Protein AF-X2A9C7-F1 (afdb_monomer_lite)

InterPro domains:
  IPR000276 G protein-coupled receptor, rhodopsin-like [PF00001] (66-166)
  IPR000276 G protein-coupled receptor, rhodopsin-like [PS00237] (134-150)
  IPR017452 GPCR, rhodopsin-like, 7TM [PS50262] (66-167)
  IPR052954 GPCR_Ligand_Interaction [PTHR46641] (5-165)

Structure (mmCIF, N/CA/C/O backbone):
data_AF-X2A9C7-F1
#
_entry.id   AF-X2A9C7-F1
#
loop_
_atom_site.group_PDB
_atom_site.id
_atom_site.type_symbol
_atom_site.label_atom_id
_atom_site.label_alt_id
_atom_site.label_comp_id
_atom_site.label_asym_id
_atom_site.label_entity_id
_atom_site.label_seq_id
_atom_site.pdbx_PDB_ins_code
_atom_site.Cartn_x
_atom_site.Cartn_y
_atom_site.Cartn_z
_atom_site.occupancy
_atom_site.B_iso_or_equiv
_atom_site.auth_seq_id
_atom_site.auth_comp_id
_atom_site.auth_asym_id
_atom_site.auth_atom_id
_atom_site.pdbx_PDB_model_num
ATOM 1 N N . MET A 1 1 ? 70.728 -40.681 -16.220 1.00 56.62 1 MET A N 1
ATOM 2 C CA . MET A 1 1 ? 69.732 -39.582 -16.193 1.00 56.62 1 MET A CA 1
ATOM 3 C C . MET A 1 1 ? 68.371 -40.038 -16.720 1.00 56.62 1 MET A C 1
ATOM 5 O O . MET A 1 1 ? 67.387 -39.358 -16.477 1.00 56.62 1 MET A O 1
ATOM 9 N N . ASP A 1 2 ? 68.288 -41.218 -17.339 1.00 64.38 2 ASP A N 1
ATOM 10 C CA . ASP A 1 2 ? 67.117 -41.668 -18.109 1.00 64.38 2 ASP A CA 1
ATOM 11 C C . ASP A 1 2 ? 65.959 -42.181 -17.243 1.00 64.38 2 ASP A C 1
ATOM 13 O O . ASP A 1 2 ? 64.795 -41.981 -17.574 1.00 64.38 2 ASP A O 1
ATOM 17 N N . ASN A 1 3 ? 66.266 -42.744 -16.070 1.00 61.19 3 ASN A N 1
ATOM 18 C CA . ASN A 1 3 ? 65.248 -43.260 -15.148 1.00 61.19 3 ASN A CA 1
ATOM 19 C C . ASN A 1 3 ? 64.380 -42.145 -14.530 1.00 61.19 3 ASN A C 1
ATOM 21 O O . ASN A 1 3 ? 63.206 -42.355 -14.240 1.00 61.19 3 ASN A O 1
ATOM 25 N N . PHE A 1 4 ? 64.940 -40.942 -14.354 1.00 64.56 4 PHE A N 1
ATOM 26 C CA . PHE A 1 4 ? 64.210 -39.795 -13.805 1.00 64.56 4 PHE A CA 1
ATOM 27 C C . PHE A 1 4 ? 63.269 -39.179 -14.849 1.00 64.56 4 PHE A C 1
ATOM 29 O O . PHE A 1 4 ? 62.117 -38.874 -14.549 1.00 64.56 4 PHE A O 1
ATOM 36 N N . THR A 1 5 ? 63.721 -39.074 -16.101 1.00 71.44 5 THR A N 1
ATOM 37 C CA . THR A 1 5 ? 62.901 -38.596 -17.224 1.00 71.44 5 THR A CA 1
ATOM 38 C C . THR A 1 5 ? 61.741 -39.548 -17.515 1.00 71.44 5 THR A C 1
ATOM 40 O O . THR A 1 5 ? 60.620 -39.103 -17.757 1.00 71.44 5 THR A O 1
ATOM 43 N N . GLN A 1 6 ? 61.975 -40.860 -17.412 1.00 75.31 6 GLN A N 1
ATOM 44 C CA . GLN A 1 6 ? 60.933 -41.870 -17.604 1.00 75.31 6 GLN A CA 1
ATOM 45 C C . GLN A 1 6 ? 59.886 -41.836 -16.480 1.00 75.31 6 GLN A C 1
ATOM 47 O O . GLN A 1 6 ? 58.687 -41.909 -16.752 1.00 75.31 6 GLN A O 1
ATOM 52 N N . MET A 1 7 ? 60.318 -41.613 -15.235 1.00 69.00 7 MET A N 1
ATOM 53 C CA . MET A 1 7 ? 59.420 -41.421 -14.094 1.00 69.00 7 MET A CA 1
ATOM 54 C C . MET A 1 7 ? 58.566 -40.150 -14.232 1.00 69.00 7 MET A C 1
ATOM 56 O O . MET A 1 7 ? 57.362 -40.209 -13.999 1.00 69.00 7 MET A O 1
ATOM 60 N N . MET A 1 8 ? 59.142 -39.032 -14.688 1.00 69.44 8 MET A N 1
ATOM 61 C CA . MET A 1 8 ? 58.391 -37.795 -14.957 1.00 69.44 8 MET A CA 1
ATOM 62 C C . MET A 1 8 ? 57.379 -37.956 -16.102 1.00 69.44 8 MET A C 1
ATOM 64 O O . MET A 1 8 ? 56.286 -37.404 -16.010 1.00 69.44 8 MET A O 1
ATOM 68 N N . SER A 1 9 ? 57.694 -38.751 -17.134 1.00 69.06 9 SER A N 1
ATOM 69 C CA . SER A 1 9 ? 56.749 -39.050 -18.226 1.00 69.06 9 SER A CA 1
ATOM 70 C C . SER A 1 9 ? 55.580 -39.941 -17.788 1.00 69.06 9 SER A C 1
ATOM 72 O O . SER A 1 9 ? 54.453 -39.770 -18.244 1.00 69.06 9 SER A O 1
ATOM 74 N N . ASN A 1 10 ? 55.823 -40.868 -16.856 1.00 67.00 10 ASN A N 1
ATOM 75 C CA . ASN A 1 10 ? 54.762 -41.696 -16.289 1.00 67.00 10 ASN A CA 1
ATOM 76 C C . ASN A 1 10 ? 53.873 -40.876 -15.354 1.00 67.00 10 ASN A C 1
ATOM 78 O O . ASN A 1 10 ? 52.661 -41.062 -15.352 1.00 67.00 10 ASN A O 1
ATOM 82 N N . LEU A 1 11 ? 54.458 -39.941 -14.598 1.00 62.66 11 LEU A N 1
ATOM 83 C CA . LEU A 1 11 ? 53.691 -39.021 -13.766 1.00 62.66 11 LEU A CA 1
ATOM 84 C C . LEU A 1 11 ? 52.824 -38.092 -14.620 1.00 62.66 11 LEU A C 1
ATOM 86 O O . LEU A 1 11 ? 51.647 -37.971 -14.303 1.00 62.66 11 LEU A O 1
ATOM 90 N N . SER A 1 12 ? 53.336 -37.525 -15.724 1.00 64.69 12 SER A N 1
ATOM 91 C CA . SER A 1 12 ? 52.513 -36.702 -16.625 1.00 64.69 12 SER A CA 1
ATOM 92 C C . SER A 1 12 ? 51.329 -37.492 -17.189 1.00 64.69 12 SER A C 1
ATOM 94 O O . SER A 1 12 ? 50.198 -37.044 -17.035 1.00 64.69 12 SER A O 1
ATOM 96 N N . ASN A 1 13 ? 51.568 -38.715 -17.682 1.00 58.09 13 ASN A N 1
ATOM 97 C CA . ASN A 1 13 ? 50.520 -39.601 -18.210 1.00 58.09 13 ASN A CA 1
ATOM 98 C C . ASN A 1 13 ? 49.422 -39.929 -17.182 1.00 58.09 13 ASN A C 1
ATOM 100 O O . ASN A 1 13 ? 48.259 -40.053 -17.546 1.00 58.09 13 ASN A O 1
ATOM 104 N N . ILE A 1 14 ? 49.779 -40.071 -15.901 1.00 62.25 14 ILE A N 1
ATOM 105 C CA . ILE A 1 14 ? 48.810 -40.350 -14.830 1.00 62.25 14 ILE A CA 1
ATOM 106 C C . ILE A 1 14 ? 47.998 -39.090 -14.478 1.00 62.25 14 ILE A C 1
ATOM 108 O O . ILE A 1 14 ? 46.805 -39.193 -14.200 1.00 62.25 14 ILE A O 1
ATOM 112 N N . THR A 1 15 ? 48.601 -37.895 -14.518 1.00 59.69 15 THR A N 1
ATOM 113 C CA . THR A 1 15 ? 47.865 -36.620 -14.347 1.00 59.69 15 THR A CA 1
ATOM 114 C C . THR A 1 15 ? 46.882 -36.346 -15.488 1.00 59.69 15 THR A C 1
ATOM 116 O O . THR A 1 15 ? 45.810 -35.793 -15.245 1.00 59.69 15 THR A O 1
ATOM 119 N N . ASP A 1 16 ? 47.219 -36.746 -16.713 1.00 59.03 16 ASP A N 1
ATOM 120 C CA . ASP A 1 16 ? 46.352 -36.582 -17.887 1.00 59.03 16 ASP A CA 1
ATOM 121 C C . ASP A 1 16 ? 45.142 -37.546 -17.853 1.00 59.03 16 ASP A C 1
ATOM 123 O O . ASP A 1 16 ? 44.040 -37.192 -18.277 1.00 59.03 16 ASP A O 1
ATOM 127 N N . ASP A 1 17 ? 45.307 -38.731 -17.256 1.00 53.00 17 ASP A N 1
ATOM 128 C CA . ASP A 1 17 ? 44.228 -39.714 -17.057 1.00 53.00 17 ASP A CA 1
ATOM 129 C C . ASP A 1 17 ? 43.294 -39.321 -15.891 1.00 53.00 17 ASP A C 1
ATOM 131 O O . ASP A 1 17 ? 42.078 -39.484 -15.964 1.00 53.00 17 ASP A O 1
ATOM 135 N N . LEU A 1 18 ? 43.828 -38.689 -14.834 1.00 56.84 18 LE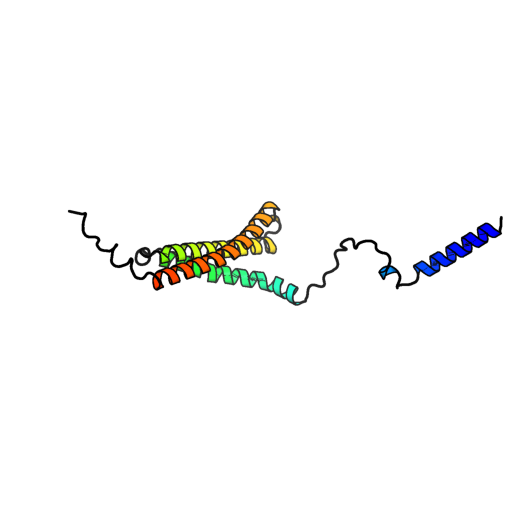U A N 1
ATOM 136 C CA . LEU A 1 18 ? 43.013 -38.172 -13.720 1.00 56.84 18 LEU A CA 1
ATOM 137 C C . LEU A 1 18 ? 42.258 -36.867 -14.038 1.00 56.84 18 LEU A C 1
ATOM 139 O O . LEU A 1 18 ? 41.367 -36.486 -13.280 1.00 56.84 18 LEU A O 1
ATOM 143 N N . THR A 1 19 ? 42.609 -36.165 -15.119 1.00 54.44 19 THR A N 1
ATOM 144 C CA . THR A 1 19 ? 41.950 -34.910 -15.539 1.00 54.44 19 THR A CA 1
ATOM 145 C C . THR A 1 19 ? 40.880 -35.112 -16.614 1.00 54.44 19 THR A C 1
ATOM 147 O O . THR A 1 19 ? 40.145 -34.173 -16.921 1.00 54.44 19 THR A O 1
ATOM 150 N N . THR A 1 20 ? 40.749 -36.325 -17.161 1.00 52.38 20 THR A N 1
ATOM 151 C CA . THR A 1 20 ? 39.797 -36.655 -18.236 1.00 52.38 20 THR A CA 1
ATOM 152 C C . THR A 1 20 ? 38.587 -37.481 -17.783 1.00 52.38 20 THR A C 1
ATOM 154 O O . THR A 1 20 ? 37.687 -37.718 -18.592 1.00 52.38 20 THR A O 1
ATOM 157 N N . ASP A 1 21 ? 38.490 -37.841 -16.497 1.00 44.88 21 ASP A N 1
ATOM 158 C CA . ASP A 1 21 ? 37.298 -38.479 -15.927 1.00 44.88 21 ASP A CA 1
ATOM 159 C C . ASP A 1 21 ? 36.251 -37.422 -15.491 1.00 44.88 21 ASP A C 1
ATOM 161 O O . ASP A 1 21 ? 36.479 -36.670 -14.536 1.00 44.88 21 ASP A O 1
ATOM 165 N N . PRO A 1 22 ? 35.069 -37.355 -16.138 1.00 50.31 22 PRO A N 1
ATOM 166 C CA . PRO A 1 22 ? 34.010 -36.394 -15.817 1.00 50.31 22 PRO A CA 1
ATOM 167 C C . PRO A 1 22 ? 33.351 -36.621 -14.443 1.00 50.31 22 PRO A C 1
ATOM 169 O O . PRO A 1 22 ? 32.413 -35.905 -14.088 1.00 50.31 22 PRO A O 1
ATOM 172 N N . THR A 1 23 ? 33.803 -37.605 -13.658 1.00 47.88 23 THR A N 1
ATOM 173 C CA . THR A 1 23 ? 33.294 -37.870 -12.305 1.00 47.88 23 THR A CA 1
ATOM 174 C C . THR A 1 23 ? 34.084 -37.176 -11.182 1.00 47.88 23 THR A C 1
ATOM 176 O O . THR A 1 23 ? 33.556 -37.044 -10.073 1.00 47.88 23 THR A O 1
ATOM 179 N N . LEU A 1 24 ? 35.290 -36.642 -11.442 1.00 46.69 24 LEU A N 1
ATOM 180 C CA . LEU A 1 24 ? 36.124 -35.985 -10.416 1.00 46.69 24 LEU A CA 1
ATOM 181 C C . LEU A 1 24 ? 35.813 -34.488 -10.188 1.00 46.69 24 LEU A C 1
ATOM 183 O O . LEU A 1 24 ? 36.343 -33.879 -9.258 1.00 46.69 24 LEU A O 1
ATOM 187 N N . ASP A 1 25 ? 34.893 -33.899 -10.954 1.00 43.03 25 ASP A N 1
ATOM 188 C CA . ASP A 1 25 ? 34.325 -32.572 -10.658 1.00 43.03 25 ASP A CA 1
ATOM 189 C C . ASP A 1 25 ? 33.289 -32.612 -9.515 1.00 43.03 25 ASP A C 1
ATOM 191 O O . ASP A 1 25 ? 32.813 -31.569 -9.059 1.00 43.03 25 ASP A O 1
ATOM 195 N N . LEU A 1 26 ? 32.941 -33.809 -9.016 1.00 49.31 26 LEU A N 1
ATOM 196 C CA . LEU A 1 26 ? 32.018 -33.978 -7.889 1.00 49.31 26 LEU A CA 1
ATOM 197 C C . LEU A 1 26 ? 32.727 -34.088 -6.524 1.00 49.31 26 LEU A C 1
ATOM 199 O O . LEU A 1 26 ? 32.075 -33.879 -5.502 1.00 49.31 26 LEU A O 1
ATOM 203 N N . PHE A 1 27 ? 34.030 -34.402 -6.466 1.00 46.50 27 PHE A N 1
ATOM 204 C CA . PHE A 1 27 ? 34.692 -34.742 -5.191 1.00 46.50 27 PHE A CA 1
ATOM 205 C C . PHE A 1 27 ? 35.863 -33.840 -4.767 1.00 46.50 27 PHE A C 1
ATOM 207 O O . PHE A 1 27 ? 36.283 -33.905 -3.612 1.00 46.50 27 PHE A O 1
ATOM 214 N N . THR A 1 28 ? 36.353 -32.924 -5.609 1.00 36.94 28 THR A N 1
ATOM 215 C CA . THR A 1 28 ? 37.332 -31.926 -5.140 1.00 36.94 28 THR A CA 1
ATOM 216 C C . THR A 1 28 ? 36.604 -30.722 -4.547 1.00 36.94 28 THR A C 1
ATOM 218 O O . THR A 1 28 ? 36.092 -29.852 -5.248 1.00 36.94 28 THR A O 1
ATOM 221 N N . THR A 1 29 ? 36.534 -30.693 -3.220 1.00 49.22 29 THR A N 1
ATOM 222 C CA . THR A 1 29 ? 35.920 -29.652 -2.394 1.00 49.22 29 THR A CA 1
ATOM 223 C C . THR A 1 29 ? 36.626 -28.298 -2.549 1.00 49.22 29 THR A C 1
ATOM 225 O O . THR A 1 29 ? 37.397 -27.880 -1.686 1.00 49.22 29 THR A O 1
ATOM 228 N N . VAL A 1 30 ? 36.341 -27.566 -3.623 1.00 44.88 30 VAL A N 1
ATOM 229 C CA . VAL A 1 30 ? 36.395 -26.101 -3.595 1.00 44.88 30 VAL A CA 1
ATOM 230 C C . VAL A 1 30 ? 34.982 -25.655 -3.256 1.00 44.88 30 VAL A C 1
ATOM 232 O O . VAL A 1 30 ? 34.050 -25.927 -4.010 1.00 44.88 30 VAL A O 1
ATOM 235 N N . ALA A 1 31 ? 34.815 -25.030 -2.085 1.00 45.59 31 ALA A N 1
ATOM 236 C CA . ALA A 1 31 ? 33.549 -24.447 -1.654 1.00 45.59 31 ALA A CA 1
ATOM 237 C C . ALA A 1 31 ? 32.883 -23.732 -2.842 1.00 45.59 31 ALA A C 1
ATOM 239 O O . ALA A 1 31 ? 33.573 -22.968 -3.528 1.00 45.59 31 ALA A O 1
ATOM 240 N N . PRO A 1 32 ? 31.591 -23.975 -3.128 1.00 43.53 32 PRO A N 1
ATOM 241 C CA . PRO A 1 32 ? 30.947 -23.336 -4.255 1.00 43.53 32 PRO A CA 1
ATOM 242 C C . PRO A 1 32 ? 31.001 -21.827 -4.026 1.00 43.53 32 PRO A C 1
ATOM 244 O O . PRO A 1 32 ? 30.283 -21.265 -3.201 1.00 43.53 32 PRO A O 1
ATOM 247 N N . THR A 1 33 ? 31.868 -21.157 -4.783 1.00 40.47 33 THR A N 1
ATOM 248 C CA . THR A 1 33 ? 31.657 -19.755 -5.117 1.00 40.47 33 THR A CA 1
ATOM 249 C C . THR A 1 33 ? 30.239 -19.669 -5.682 1.00 40.47 33 THR A C 1
ATOM 251 O O . THR A 1 33 ? 29.852 -20.556 -6.453 1.00 40.47 33 THR A O 1
ATOM 254 N N . PRO A 1 34 ? 29.419 -18.675 -5.297 1.00 43.28 34 PRO A N 1
ATOM 255 C CA . PRO A 1 34 ? 28.065 -18.560 -5.807 1.00 43.28 34 PRO A CA 1
ATOM 256 C C . PRO A 1 34 ? 28.161 -18.173 -7.283 1.00 43.28 34 PRO A C 1
ATOM 258 O O . PRO A 1 34 ? 28.087 -17.003 -7.658 1.00 43.28 34 PRO A O 1
ATOM 261 N N . LYS A 1 35 ? 28.357 -19.168 -8.153 1.00 44.50 35 LYS A N 1
ATOM 262 C CA . LYS A 1 35 ? 28.109 -19.036 -9.577 1.00 44.50 35 LYS A CA 1
ATOM 263 C C . LYS A 1 35 ? 26.633 -18.701 -9.657 1.00 44.50 35 LYS A C 1
ATOM 265 O O . LYS A 1 35 ? 25.796 -19.512 -9.268 1.00 44.50 35 LYS A O 1
ATOM 270 N N . ARG A 1 36 ? 26.341 -17.470 -10.084 1.00 52.31 36 ARG A N 1
ATOM 271 C CA . ARG A 1 36 ? 25.005 -16.965 -10.406 1.00 52.31 36 ARG A CA 1
ATOM 272 C C . ARG A 1 36 ? 24.417 -17.890 -11.468 1.00 52.31 36 ARG A C 1
ATOM 274 O O . ARG A 1 36 ? 24.518 -17.625 -12.663 1.00 52.31 36 ARG A O 1
ATOM 281 N N . GLY A 1 37 ? 23.890 -19.027 -11.025 1.00 42.25 37 GLY A N 1
ATOM 282 C CA . GLY A 1 37 ? 23.190 -19.965 -11.868 1.00 42.25 37 GLY A CA 1
ATOM 283 C C . GLY A 1 37 ? 22.088 -19.186 -12.558 1.00 42.25 37 GLY A C 1
ATOM 284 O O . GLY A 1 37 ? 21.438 -18.338 -11.939 1.00 42.25 37 GLY A O 1
ATOM 285 N N . LYS A 1 38 ? 21.880 -19.455 -13.846 1.00 54.25 38 LYS A N 1
ATOM 286 C CA . LYS A 1 38 ? 20.578 -19.204 -14.451 1.00 54.25 38 LYS A CA 1
ATOM 287 C C . LYS A 1 38 ? 19.588 -20.044 -13.653 1.00 54.25 38 LYS A C 1
ATOM 289 O O . LYS A 1 38 ? 19.358 -21.205 -13.968 1.00 54.25 38 LYS A O 1
ATOM 294 N N . PHE A 1 39 ? 19.069 -19.468 -12.576 1.00 57.47 39 PHE A N 1
ATOM 295 C CA . PHE A 1 39 ? 17.867 -19.942 -11.934 1.00 57.47 39 PHE A CA 1
ATOM 296 C C . PHE A 1 39 ? 16.823 -19.913 -13.046 1.00 57.47 39 PHE A C 1
ATOM 298 O O . PHE A 1 39 ? 16.455 -18.834 -13.520 1.00 57.47 39 PHE A O 1
ATOM 305 N N . ILE A 1 40 ? 16.472 -21.089 -13.573 1.00 60.31 40 ILE A N 1
ATOM 306 C CA . ILE A 1 40 ? 15.398 -21.223 -14.551 1.00 60.31 40 ILE A CA 1
ATOM 307 C C . ILE A 1 40 ? 14.147 -20.828 -13.781 1.00 60.31 40 ILE A C 1
ATOM 309 O O . ILE A 1 40 ? 13.561 -21.632 -13.061 1.00 60.31 40 ILE A O 1
ATOM 313 N N . MET A 1 41 ? 13.813 -19.542 -13.856 1.00 62.72 41 MET A N 1
ATOM 314 C CA . MET A 1 41 ? 12.595 -19.011 -13.281 1.00 62.72 41 MET A CA 1
ATOM 315 C C . MET A 1 41 ? 11.445 -19.839 -13.860 1.00 62.72 41 MET A C 1
ATOM 317 O O . MET A 1 41 ? 11.355 -19.950 -15.090 1.00 62.72 41 MET A O 1
ATOM 321 N N . PRO A 1 42 ? 10.592 -20.448 -13.021 1.00 76.31 42 PRO A N 1
ATOM 322 C CA . PRO A 1 42 ? 9.440 -21.177 -13.520 1.00 76.31 42 PRO A CA 1
ATOM 323 C C . PRO A 1 42 ? 8.612 -20.240 -14.405 1.00 76.31 42 PRO A C 1
ATOM 325 O O . PRO A 1 42 ? 8.557 -19.032 -14.169 1.00 76.31 42 PRO A O 1
ATOM 328 N N . ILE A 1 43 ? 7.972 -20.786 -15.441 1.00 70.94 43 ILE A N 1
ATOM 329 C CA . ILE A 1 43 ? 7.172 -20.024 -16.422 1.00 70.94 43 ILE A CA 1
ATOM 330 C C . ILE A 1 43 ? 6.156 -19.103 -15.710 1.00 70.94 43 ILE A C 1
ATOM 332 O O . ILE A 1 43 ? 5.895 -17.988 -16.161 1.00 70.94 43 ILE A O 1
ATOM 336 N N . THR A 1 44 ? 5.680 -19.520 -14.533 1.00 71.94 44 THR A N 1
ATOM 337 C CA . THR A 1 44 ? 4.816 -18.748 -13.630 1.00 71.94 44 THR A CA 1
ATOM 338 C C . THR A 1 44 ? 5.368 -17.368 -13.267 1.00 71.94 44 THR A C 1
ATOM 340 O O . THR A 1 44 ? 4.592 -16.422 -13.174 1.00 71.94 44 THR A O 1
ATOM 343 N N . PHE A 1 45 ? 6.684 -17.208 -13.114 1.00 77.12 45 PHE A N 1
ATOM 344 C CA . PHE A 1 45 ? 7.296 -15.935 -12.728 1.00 77.12 45 PHE A CA 1
ATOM 345 C C . PHE A 1 45 ? 7.263 -14.908 -13.865 1.00 77.12 45 PHE A C 1
ATOM 347 O O . PHE A 1 45 ? 7.030 -13.727 -13.625 1.00 77.12 45 PHE A O 1
ATOM 354 N N . ARG A 1 46 ? 7.440 -15.355 -15.117 1.00 71.56 46 ARG A N 1
ATOM 355 C CA . ARG A 1 46 ? 7.370 -14.464 -16.291 1.00 71.56 46 ARG A CA 1
ATOM 356 C C . ARG A 1 46 ? 5.948 -13.962 -16.515 1.00 71.56 46 ARG A C 1
ATOM 358 O O . ARG A 1 46 ? 5.747 -12.794 -16.808 1.00 71.56 46 ARG A O 1
ATOM 365 N N . VAL A 1 47 ? 4.970 -14.847 -16.333 1.00 75.38 47 VAL A N 1
ATOM 366 C CA . VAL A 1 47 ? 3.547 -14.498 -16.426 1.00 75.38 47 VAL A CA 1
ATOM 367 C C . VAL A 1 47 ? 3.146 -13.550 -15.293 1.00 75.38 47 VAL A C 1
ATOM 369 O O . VAL A 1 47 ? 2.426 -12.584 -15.527 1.00 75.38 47 VAL A O 1
ATOM 372 N N . ALA A 1 48 ? 3.642 -13.789 -14.076 1.00 77.75 48 ALA A N 1
ATOM 373 C CA . ALA A 1 48 ? 3.384 -12.910 -12.943 1.00 77.75 48 ALA A CA 1
ATOM 374 C C . ALA A 1 48 ? 3.930 -11.495 -13.178 1.00 77.75 48 ALA A C 1
ATOM 376 O O . ALA A 1 48 ? 3.214 -10.538 -12.907 1.00 77.75 48 ALA A O 1
ATOM 377 N N . ASP A 1 49 ? 5.144 -11.352 -13.716 1.00 80.12 49 ASP A N 1
ATOM 378 C CA . ASP A 1 49 ? 5.769 -10.042 -13.945 1.00 80.12 49 ASP A CA 1
ATOM 379 C C . ASP A 1 49 ? 5.013 -9.178 -14.970 1.00 80.12 49 ASP A C 1
ATOM 381 O O . ASP A 1 49 ? 4.925 -7.964 -14.805 1.00 80.12 49 ASP A O 1
ATOM 385 N N . GLU A 1 50 ? 4.409 -9.805 -15.981 1.00 80.56 50 GLU A N 1
ATOM 386 C CA . GLU A 1 50 ? 3.584 -9.122 -16.987 1.00 80.56 50 GLU A CA 1
ATOM 387 C C . GLU A 1 50 ? 2.205 -8.716 -16.441 1.00 80.56 50 GLU A C 1
ATOM 389 O O . GLU A 1 50 ? 1.689 -7.648 -16.760 1.00 80.56 50 GLU A O 1
ATOM 394 N N . ILE A 1 51 ? 1.593 -9.547 -15.588 1.00 85.62 51 ILE A N 1
ATOM 395 C CA . ILE A 1 51 ? 0.247 -9.299 -15.034 1.00 85.62 51 ILE A CA 1
ATOM 396 C C . ILE A 1 51 ? 0.288 -8.338 -13.834 1.00 85.62 51 ILE A C 1
ATOM 398 O O . ILE A 1 51 ? -0.666 -7.593 -13.587 1.00 85.62 51 ILE A O 1
ATOM 402 N N . TYR A 1 52 ? 1.388 -8.337 -13.083 1.00 86.56 52 TYR A N 1
ATOM 403 C CA . TYR A 1 52 ? 1.572 -7.544 -11.870 1.00 86.56 52 TYR A CA 1
ATOM 404 C C . TYR A 1 52 ? 1.245 -6.043 -12.009 1.00 86.56 52 TYR A C 1
ATOM 406 O O . TYR A 1 52 ? 0.512 -5.528 -11.151 1.00 86.56 52 TYR A O 1
ATOM 414 N N . PRO A 1 53 ? 1.721 -5.313 -13.043 1.00 85.62 53 PRO A N 1
ATOM 415 C CA . PRO A 1 53 ? 1.413 -3.893 -13.173 1.00 85.62 53 PRO A CA 1
ATOM 416 C C . PRO A 1 53 ? -0.090 -3.655 -13.336 1.00 85.62 53 PRO A C 1
ATOM 418 O O . PRO A 1 53 ? -0.649 -2.821 -12.625 1.00 85.62 53 PRO A O 1
ATOM 421 N N . TYR A 1 54 ? -0.772 -4.435 -14.181 1.00 89.69 54 TYR A N 1
ATOM 422 C CA . TYR A 1 54 ? -2.217 -4.308 -14.399 1.00 89.69 54 TYR A CA 1
ATOM 423 C C . TYR A 1 54 ? -3.012 -4.513 -13.107 1.00 89.69 54 TYR A C 1
ATOM 425 O O . TYR A 1 54 ? -3.857 -3.683 -12.767 1.00 89.69 54 TYR A O 1
ATOM 433 N N . SER A 1 55 ? -2.696 -5.566 -12.349 1.00 88.06 55 SER A N 1
ATOM 434 C CA . SER A 1 55 ? -3.322 -5.826 -11.047 1.00 88.06 55 SER A CA 1
ATOM 435 C C . SER A 1 55 ? -3.112 -4.668 -10.070 1.00 88.06 55 SER A C 1
ATOM 437 O O . SER A 1 55 ? -4.052 -4.260 -9.388 1.00 88.06 55 SER A O 1
ATOM 439 N N . THR A 1 56 ? -1.907 -4.092 -10.038 1.00 88.00 56 THR A N 1
ATOM 440 C CA . THR A 1 56 ? -1.585 -2.952 -9.166 1.00 88.00 56 THR A CA 1
ATOM 441 C C . THR A 1 56 ? -2.375 -1.699 -9.549 1.00 88.00 56 THR A C 1
ATOM 443 O O . THR A 1 56 ? -2.916 -1.035 -8.666 1.00 88.00 56 THR A O 1
ATOM 446 N N . TYR A 1 57 ? -2.513 -1.387 -10.842 1.00 89.38 57 TYR A N 1
ATOM 447 C CA . TYR A 1 57 ? -3.307 -0.237 -11.297 1.00 89.38 57 TYR A CA 1
ATOM 448 C C . TYR A 1 57 ? -4.796 -0.383 -10.963 1.00 89.38 57 TYR A C 1
ATOM 450 O O . TYR A 1 57 ? -5.421 0.574 -10.503 1.00 89.38 57 TYR A O 1
ATOM 458 N N . VAL A 1 58 ? -5.357 -1.583 -11.141 1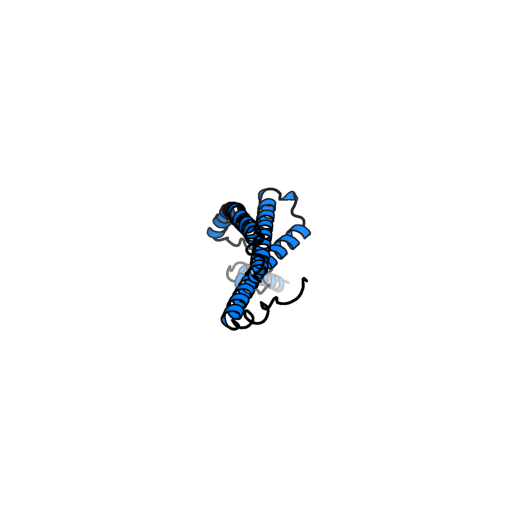.00 92.12 58 VAL A N 1
ATOM 459 C CA . VAL A 1 58 ? -6.757 -1.873 -10.791 1.00 92.12 58 VAL A CA 1
ATOM 460 C C . VAL A 1 58 ? -6.969 -1.758 -9.280 1.00 92.12 58 VAL A C 1
ATOM 462 O O . VAL A 1 58 ? -7.904 -1.085 -8.844 1.00 92.12 58 VAL A O 1
ATOM 465 N N . LEU A 1 59 ? -6.084 -2.352 -8.472 1.00 90.38 59 LEU A N 1
ATOM 466 C CA . LEU A 1 59 ? -6.142 -2.261 -7.010 1.00 90.38 59 LEU A CA 1
ATOM 467 C C . LEU A 1 59 ? -5.991 -0.823 -6.516 1.00 90.38 59 LEU A C 1
ATOM 469 O O . LEU A 1 59 ? -6.711 -0.414 -5.610 1.00 90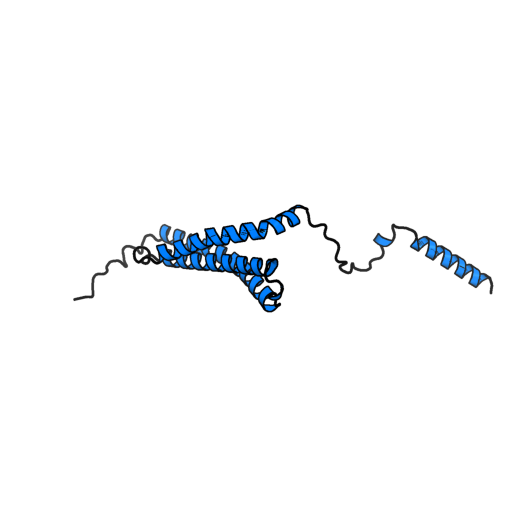.38 59 LEU A O 1
ATOM 473 N N . PHE A 1 60 ? -5.103 -0.038 -7.121 1.00 91.38 60 PHE A N 1
ATOM 474 C CA . PHE A 1 60 ? -4.944 1.368 -6.774 1.00 91.38 60 PHE A CA 1
ATOM 475 C C . PHE A 1 60 ? -6.200 2.180 -7.111 1.00 91.38 60 PHE A C 1
ATOM 477 O O . PHE A 1 60 ? -6.664 2.956 -6.279 1.00 91.38 60 PHE A O 1
ATOM 484 N N . GLY A 1 61 ? -6.796 1.965 -8.286 1.00 91.50 61 GLY A N 1
ATOM 485 C CA . GLY A 1 61 ? -8.033 2.636 -8.684 1.00 91.50 61 GLY A CA 1
ATOM 486 C C . GLY A 1 61 ? -9.206 2.276 -7.772 1.00 91.50 61 GLY A C 1
ATOM 487 O O . GLY A 1 61 ? -9.753 3.137 -7.087 1.00 91.50 61 GLY A O 1
ATOM 488 N N . PHE A 1 62 ? -9.582 0.998 -7.721 1.00 91.94 62 PHE A N 1
ATOM 489 C CA . PHE A 1 62 ? -10.749 0.557 -6.950 1.00 91.94 62 PHE A CA 1
ATOM 490 C C . PHE A 1 62 ? -10.514 0.608 -5.439 1.00 91.94 62 PHE A C 1
ATOM 492 O O . PHE A 1 62 ? -11.362 1.107 -4.699 1.00 91.94 62 PHE A O 1
ATOM 499 N N . GLY A 1 63 ? -9.363 0.125 -4.974 1.00 86.88 63 GLY A N 1
ATOM 500 C CA . GLY A 1 63 ? -9.002 0.128 -3.558 1.00 86.88 63 GLY A CA 1
ATOM 501 C C . GLY A 1 63 ? -8.716 1.532 -3.035 1.00 86.88 63 GLY A C 1
ATOM 502 O O . GLY A 1 63 ? -9.155 1.876 -1.941 1.00 86.88 63 GLY A O 1
ATOM 503 N N . GLY A 1 64 ? -8.056 2.385 -3.824 1.00 90.31 64 GLY A N 1
ATOM 504 C CA . GLY A 1 64 ? -7.827 3.784 -3.463 1.00 90.31 64 GLY A CA 1
ATOM 505 C C . GLY A 1 64 ? -9.139 4.552 -3.335 1.00 90.31 64 GLY A C 1
ATOM 506 O O . GLY A 1 64 ? -9.369 5.196 -2.311 1.00 90.31 64 GLY A O 1
ATOM 507 N N . LEU A 1 65 ? -10.043 4.415 -4.312 1.00 91.75 65 LEU A N 1
ATOM 508 C CA . LEU A 1 65 ? -11.386 4.992 -4.224 1.00 91.75 65 LEU A CA 1
ATOM 509 C C . LEU A 1 65 ? -12.140 4.456 -3.001 1.00 91.75 65 LEU A C 1
ATOM 511 O O . LEU A 1 65 ? -12.650 5.248 -2.215 1.00 91.75 65 LEU A O 1
ATOM 515 N N . GLY A 1 66 ? -12.161 3.139 -2.785 1.00 88.31 66 GLY A N 1
ATOM 516 C CA . GLY A 1 66 ? -12.832 2.526 -1.634 1.00 88.31 66 GLY A CA 1
ATOM 517 C C . GLY A 1 66 ? -12.324 3.043 -0.283 1.00 88.31 66 GLY A C 1
ATOM 518 O O . GLY A 1 66 ? -13.127 3.389 0.589 1.00 88.31 66 GLY A O 1
ATOM 519 N N . ASN A 1 67 ? -11.006 3.175 -0.123 1.00 89.75 67 ASN A N 1
ATOM 520 C CA . ASN A 1 67 ? -10.389 3.702 1.095 1.00 89.75 67 ASN A CA 1
ATOM 521 C C . ASN A 1 67 ? -10.685 5.195 1.302 1.00 89.75 67 ASN A C 1
ATOM 523 O O . ASN A 1 67 ? -11.038 5.609 2.408 1.00 89.75 67 ASN A O 1
ATOM 527 N N . VAL A 1 68 ? -10.640 6.005 0.239 1.00 89.38 68 VAL A N 1
ATOM 528 C CA . VAL A 1 68 ? -10.986 7.436 0.306 1.00 89.38 68 VAL A CA 1
ATOM 529 C C . VAL A 1 68 ? -12.466 7.633 0.634 1.00 89.38 68 VAL A C 1
ATOM 531 O O . VAL A 1 68 ? -12.800 8.428 1.515 1.00 89.38 68 VAL A O 1
ATOM 534 N N . LEU A 1 69 ? -13.366 6.885 -0.010 1.00 88.19 69 LEU A N 1
ATOM 535 C CA . LEU A 1 69 ? -14.797 6.922 0.301 1.00 88.19 69 LEU A CA 1
ATOM 536 C C . LEU A 1 69 ? -15.051 6.516 1.756 1.00 88.19 69 LEU A C 1
ATOM 538 O O . LEU A 1 69 ? -15.817 7.186 2.449 1.00 88.19 69 LEU A O 1
ATOM 542 N N . SER A 1 70 ? -14.371 5.474 2.241 1.00 87.88 70 SER A N 1
ATOM 543 C CA . SER A 1 70 ? -14.457 5.041 3.641 1.00 87.88 70 SER A CA 1
ATOM 544 C C . SER A 1 70 ? -14.034 6.160 4.589 1.00 87.88 70 SER A C 1
ATOM 546 O O . SER A 1 70 ? -14.762 6.475 5.532 1.00 87.88 70 SER A O 1
ATOM 548 N N . PHE A 1 71 ? -12.922 6.840 4.300 1.00 87.12 71 PHE A N 1
ATOM 549 C CA . PHE A 1 71 ? -12.474 7.990 5.080 1.00 87.12 71 PHE A CA 1
ATOM 550 C C . PHE A 1 71 ? -13.499 9.135 5.078 1.00 87.12 71 PHE A C 1
ATOM 552 O O . PHE A 1 71 ? -13.799 9.684 6.140 1.00 87.12 71 PHE A O 1
ATOM 559 N N . ILE A 1 72 ? -14.079 9.473 3.922 1.00 86.44 72 ILE A N 1
ATOM 560 C CA . ILE A 1 72 ? -15.090 10.537 3.793 1.00 86.44 72 ILE A CA 1
ATOM 561 C C . ILE A 1 72 ? -16.353 10.191 4.594 1.00 86.44 72 ILE A C 1
ATOM 563 O O . ILE A 1 72 ? -16.844 11.015 5.372 1.00 86.44 72 ILE A O 1
ATOM 567 N N . ILE A 1 73 ? -16.867 8.968 4.441 1.00 86.19 73 ILE A N 1
ATOM 568 C CA . ILE A 1 73 ? -18.084 8.500 5.119 1.00 86.19 73 ILE A CA 1
ATOM 569 C C . ILE A 1 73 ? -17.873 8.483 6.634 1.00 86.19 73 ILE A C 1
ATOM 571 O O . ILE A 1 73 ? -18.708 9.002 7.379 1.00 86.19 73 ILE A O 1
ATOM 575 N N . LEU A 1 74 ? -16.740 7.948 7.094 1.00 80.75 74 LEU A N 1
ATOM 576 C CA . LEU A 1 74 ? -16.404 7.883 8.515 1.00 80.75 74 LEU A CA 1
ATOM 577 C C . LEU A 1 74 ? -16.118 9.263 9.104 1.00 80.75 74 LEU A C 1
ATOM 579 O O . LEU A 1 74 ? -16.354 9.461 10.295 1.00 80.75 74 LEU A O 1
ATOM 583 N N . SER A 1 75 ? -15.629 10.215 8.306 1.00 77.81 75 SER A N 1
ATOM 584 C CA . SER A 1 75 ? -15.404 11.609 8.718 1.00 77.81 75 SER A CA 1
ATOM 585 C C . SER A 1 75 ? -16.699 12.409 8.861 1.00 77.81 75 SER A C 1
ATOM 587 O O . SER A 1 75 ? -16.712 13.452 9.519 1.00 77.81 75 SER A O 1
ATOM 589 N N . ARG A 1 76 ? -17.821 11.922 8.317 1.00 81.12 76 ARG A N 1
ATOM 590 C CA . ARG A 1 76 ? -19.123 12.566 8.497 1.00 81.12 76 ARG A CA 1
ATOM 591 C C . ARG A 1 76 ? -19.525 12.530 9.977 1.00 81.12 76 ARG A C 1
ATOM 593 O O . ARG A 1 76 ? -19.526 11.483 10.627 1.00 81.12 76 ARG A O 1
ATOM 600 N N . LYS A 1 77 ? -19.925 13.694 10.507 1.00 60.59 77 LYS A N 1
ATOM 601 C CA . LYS A 1 77 ? -20.185 13.960 11.940 1.00 60.59 77 LYS A CA 1
ATOM 602 C C . LYS A 1 77 ? -21.149 12.979 12.630 1.00 60.59 77 LYS A C 1
ATOM 604 O O . LYS A 1 77 ? -21.091 12.838 13.843 1.00 60.59 77 LYS A O 1
ATOM 609 N N . SER A 1 78 ? -21.975 12.262 11.867 1.00 61.16 78 SER A N 1
ATOM 610 C CA . SER A 1 78 ? -22.919 11.258 12.374 1.00 61.16 78 SER A CA 1
ATOM 611 C C . SER A 1 78 ? -22.277 9.951 12.865 1.00 61.16 78 SER A C 1
ATOM 613 O O . SER A 1 78 ? -22.900 9.265 13.665 1.00 61.16 78 SER A O 1
ATOM 615 N N . GLN A 1 79 ? -21.083 9.577 12.388 1.00 57.59 79 GLN A N 1
ATOM 616 C CA . GLN A 1 79 ? -20.391 8.330 12.775 1.00 57.59 79 GLN A CA 1
ATOM 617 C C . GLN A 1 79 ? -19.136 8.592 13.628 1.00 57.59 79 GLN A C 1
ATOM 619 O O . GLN A 1 79 ? -18.629 7.689 14.283 1.00 57.59 79 GLN A O 1
ATOM 624 N N . SER A 1 80 ? -18.674 9.847 13.681 1.00 58.06 80 SER A N 1
ATOM 625 C CA . SER A 1 80 ? -17.453 10.275 14.380 1.00 58.06 80 SER A CA 1
ATOM 626 C C . SER A 1 80 ? -17.486 10.171 15.908 1.00 58.06 80 SER A C 1
ATOM 628 O O . SER A 1 80 ? -16.461 10.408 16.544 1.00 58.06 80 SER A O 1
ATOM 630 N N . SER A 1 81 ? -18.648 9.927 16.515 1.00 58.62 81 SER A N 1
ATOM 631 C CA . SER A 1 81 ? -18.808 9.927 17.975 1.00 58.62 81 SER A CA 1
ATOM 632 C C . SER A 1 81 ? -18.487 8.582 18.627 1.00 58.62 81 SER A C 1
ATOM 634 O O . SER A 1 81 ? -18.486 8.500 19.851 1.00 58.62 81 SER A O 1
ATOM 636 N N . SER A 1 82 ? -18.240 7.531 17.837 1.00 67.19 82 SER A N 1
ATOM 637 C CA . SER A 1 82 ? -17.837 6.218 18.345 1.00 67.19 82 SER A CA 1
ATOM 638 C C . SER A 1 82 ? -16.327 6.023 18.210 1.00 67.19 82 SER A C 1
ATOM 640 O O . SER A 1 82 ? -15.757 6.366 17.170 1.00 67.19 82 SER A O 1
ATOM 642 N N . ASN A 1 83 ? -15.695 5.408 19.215 1.00 68.75 83 ASN A N 1
ATOM 643 C CA . ASN A 1 83 ? -14.275 5.031 19.190 1.00 68.75 83 ASN A CA 1
ATOM 644 C C . ASN A 1 83 ? -13.921 4.194 17.942 1.00 68.75 83 ASN A C 1
ATOM 646 O O . ASN A 1 83 ? -12.841 4.362 17.378 1.00 68.75 83 ASN A O 1
ATOM 650 N N . SER A 1 84 ? -14.876 3.417 17.420 1.00 72.94 84 SER A N 1
ATOM 651 C CA . SER A 1 84 ? -14.692 2.580 16.224 1.00 72.94 84 SER A CA 1
ATOM 652 C C . SER A 1 84 ? -14.417 3.373 14.962 1.00 72.94 84 SER A C 1
ATOM 654 O O . SER A 1 84 ? -13.693 2.928 14.076 1.00 72.94 84 SER A O 1
ATOM 656 N N . SER A 1 85 ? -14.973 4.579 14.869 1.00 77.75 85 SER A N 1
ATOM 657 C CA . SER A 1 85 ? -14.776 5.426 13.695 1.00 77.75 85 SER A CA 1
ATOM 658 C C . SER A 1 85 ? -13.332 5.912 13.563 1.00 77.75 85 SER A C 1
ATOM 660 O O . SER A 1 85 ? -12.867 6.115 12.445 1.00 77.75 85 SER A O 1
ATOM 662 N N . VAL A 1 86 ? -12.601 6.052 14.675 1.00 79.75 86 VAL A N 1
ATOM 663 C CA . VAL A 1 86 ? -11.198 6.491 14.678 1.00 79.75 86 VAL A CA 1
ATOM 664 C C . VAL A 1 86 ? -10.289 5.384 14.149 1.00 79.75 86 VAL A C 1
ATOM 666 O O . VAL A 1 86 ? -9.487 5.640 13.251 1.00 79.75 86 VAL A O 1
ATOM 669 N N . TYR A 1 87 ? -10.461 4.150 14.632 1.00 79.44 87 TYR A N 1
ATOM 670 C CA . TYR A 1 87 ? -9.692 2.997 14.152 1.00 79.44 87 TYR A CA 1
ATOM 671 C C . TYR A 1 87 ? -9.956 2.707 12.673 1.00 79.44 87 TYR A C 1
ATOM 673 O O . TYR A 1 87 ? -9.016 2.495 11.910 1.00 79.44 87 TYR A O 1
ATOM 681 N N . LEU A 1 88 ? -11.218 2.787 12.241 1.00 81.31 88 LEU A N 1
ATOM 682 C CA . LEU A 1 88 ? -11.581 2.582 10.837 1.00 81.31 88 LEU A CA 1
ATOM 683 C C . LEU A 1 88 ? -10.996 3.663 9.911 1.00 81.31 88 LEU A C 1
ATOM 685 O O . LEU A 1 88 ? -10.586 3.355 8.795 1.00 81.31 88 LEU A O 1
ATOM 689 N N . ARG A 1 89 ? -10.891 4.922 10.363 1.00 84.81 89 ARG A N 1
ATOM 690 C CA . ARG A 1 89 ? -10.201 5.978 9.595 1.00 84.81 89 ARG A CA 1
ATOM 691 C C . ARG A 1 89 ? -8.699 5.734 9.504 1.00 84.81 89 ARG A C 1
ATOM 693 O O . ARG A 1 89 ? -8.129 5.927 8.435 1.00 84.81 89 ARG A O 1
ATOM 700 N N . ALA A 1 90 ? -8.066 5.331 10.606 1.00 82.38 90 ALA A N 1
ATOM 701 C CA . ALA A 1 90 ? -6.640 5.013 10.619 1.00 82.38 90 ALA A CA 1
ATOM 702 C C . ALA A 1 90 ? -6.321 3.842 9.675 1.00 82.38 90 ALA A C 1
ATOM 704 O O . ALA A 1 90 ? -5.339 3.907 8.939 1.00 82.38 90 ALA A O 1
ATOM 705 N N . MET A 1 91 ? -7.192 2.828 9.636 1.00 82.62 91 MET A N 1
ATOM 706 C CA . MET A 1 91 ? -7.096 1.720 8.686 1.00 82.62 91 MET A CA 1
ATOM 707 C C . MET A 1 91 ? -7.217 2.200 7.234 1.00 82.62 91 MET A C 1
ATOM 709 O O . MET A 1 91 ? -6.322 1.931 6.442 1.00 82.62 91 MET A O 1
ATOM 713 N N . ALA A 1 92 ? -8.225 3.018 6.909 1.00 87.75 92 ALA A N 1
ATOM 714 C CA . ALA A 1 92 ? -8.391 3.561 5.556 1.00 87.75 92 ALA A CA 1
ATOM 715 C C . ALA A 1 92 ? -7.176 4.386 5.075 1.00 87.75 92 ALA A C 1
ATOM 717 O O . ALA A 1 92 ? -6.799 4.320 3.904 1.00 87.75 92 ALA A O 1
ATOM 718 N N . ILE A 1 93 ? -6.539 5.152 5.972 1.00 85.69 93 ILE A N 1
ATOM 719 C CA . ILE A 1 93 ? -5.310 5.901 5.660 1.00 85.69 93 ILE A CA 1
ATOM 720 C C . ILE A 1 93 ? -4.138 4.943 5.419 1.00 85.69 93 ILE A C 1
ATOM 722 O O . ILE A 1 93 ? -3.397 5.118 4.450 1.00 85.69 93 ILE A O 1
ATOM 726 N N . ALA A 1 94 ? -3.965 3.936 6.278 1.00 85.69 94 ALA A N 1
ATOM 727 C CA . ALA A 1 94 ? -2.900 2.950 6.135 1.00 85.69 94 ALA A CA 1
ATOM 728 C C . ALA A 1 94 ? -3.033 2.162 4.823 1.00 85.69 94 ALA A C 1
ATOM 730 O O . ALA A 1 94 ? -2.051 2.026 4.092 1.00 85.69 94 ALA A O 1
ATOM 731 N N . ASP A 1 95 ? -4.240 1.721 4.471 1.00 87.38 95 ASP A N 1
ATOM 732 C CA . ASP A 1 95 ? -4.491 0.989 3.229 1.00 87.38 95 ASP A CA 1
ATOM 733 C C . ASP A 1 95 ? -4.265 1.876 1.992 1.00 87.38 95 ASP A C 1
ATOM 735 O O . ASP A 1 95 ? -3.666 1.431 1.010 1.00 87.38 95 ASP A O 1
ATOM 739 N N . PHE A 1 96 ? -4.643 3.161 2.041 1.00 88.12 96 PHE A N 1
ATOM 740 C CA . PHE A 1 96 ? -4.340 4.107 0.960 1.00 88.12 96 PHE A CA 1
ATOM 741 C C . PHE A 1 96 ? -2.829 4.320 0.777 1.00 88.12 96 PHE A C 1
ATOM 743 O O . PHE A 1 96 ? -2.332 4.259 -0.348 1.00 88.12 96 PHE A O 1
ATOM 750 N N . LEU A 1 97 ? -2.083 4.526 1.868 1.00 86.25 97 LEU A N 1
ATOM 751 C CA . LEU A 1 97 ? -0.623 4.683 1.827 1.00 86.25 97 LEU A CA 1
ATOM 752 C C . LEU A 1 97 ? 0.079 3.419 1.318 1.00 86.25 97 LEU A C 1
ATOM 754 O O . LEU A 1 97 ? 1.047 3.511 0.563 1.00 86.25 97 LEU A O 1
ATOM 758 N N . THR A 1 98 ? -0.446 2.248 1.675 1.00 85.38 98 THR A N 1
ATOM 759 C CA . THR A 1 98 ? 0.029 0.954 1.176 1.00 85.38 98 THR A CA 1
ATOM 760 C C . THR A 1 98 ? -0.127 0.877 -0.337 1.00 85.38 98 THR A C 1
ATOM 762 O O . THR A 1 98 ? 0.851 0.657 -1.054 1.00 85.38 98 THR A O 1
ATOM 765 N N . LEU A 1 99 ? -1.343 1.114 -0.840 1.00 88.38 99 LEU A N 1
ATOM 766 C CA . LEU A 1 99 ? -1.630 1.104 -2.275 1.00 88.38 99 LEU A CA 1
ATOM 767 C C . LEU A 1 99 ? -0.785 2.140 -3.029 1.00 88.38 99 LEU A C 1
ATOM 769 O O . LEU A 1 99 ? -0.282 1.850 -4.114 1.00 88.38 99 LEU A O 1
ATOM 773 N N . TRP A 1 100 ? -0.575 3.317 -2.438 1.00 86.88 100 TRP A N 1
ATOM 774 C CA . TRP A 1 100 ? 0.293 4.355 -2.990 1.00 86.88 100 TRP A CA 1
ATOM 775 C C . TRP A 1 100 ? 1.753 3.900 -3.101 1.00 86.88 100 TRP A C 1
ATOM 777 O O . TRP A 1 100 ? 2.382 4.099 -4.140 1.00 86.88 100 TRP A O 1
ATOM 787 N N . ALA A 1 101 ? 2.292 3.244 -2.070 1.00 86.00 101 ALA A N 1
ATOM 788 C CA . ALA A 1 101 ? 3.647 2.702 -2.107 1.00 86.00 101 ALA A CA 1
ATOM 789 C C . ALA A 1 101 ? 3.803 1.648 -3.217 1.00 86.00 101 ALA A C 1
ATOM 791 O O . ALA A 1 101 ? 4.739 1.735 -4.011 1.00 86.00 101 ALA A O 1
ATOM 792 N N . TYR A 1 102 ? 2.855 0.713 -3.344 1.00 84.81 102 TYR A N 1
ATOM 793 C CA . TYR A 1 102 ? 2.853 -0.295 -4.415 1.00 84.81 102 TYR A CA 1
ATOM 794 C C . TYR A 1 102 ? 2.760 0.319 -5.818 1.00 84.81 102 TYR A C 1
ATOM 796 O O . TYR A 1 102 ? 3.455 -0.121 -6.742 1.00 84.81 102 TYR A O 1
ATOM 804 N N . PHE A 1 103 ? 1.937 1.357 -5.982 1.00 87.25 103 PHE A N 1
ATOM 805 C CA . PHE A 1 103 ? 1.852 2.111 -7.230 1.00 87.25 103 PHE A CA 1
ATOM 806 C C . PHE A 1 103 ? 3.194 2.762 -7.573 1.00 87.25 103 PHE A C 1
ATOM 808 O O . PHE A 1 103 ? 3.660 2.641 -8.702 1.00 87.25 103 PHE A O 1
ATOM 815 N N . MET A 1 104 ? 3.850 3.390 -6.596 1.00 84.75 104 MET A N 1
ATOM 816 C CA . MET A 1 104 ? 5.142 4.055 -6.782 1.00 84.75 104 MET A CA 1
ATOM 817 C C . MET A 1 104 ? 6.265 3.078 -7.161 1.00 84.75 104 MET A C 1
ATOM 819 O O . MET A 1 104 ? 7.036 3.373 -8.079 1.00 84.75 104 MET A O 1
ATOM 823 N N . VAL A 1 105 ? 6.313 1.890 -6.540 1.00 84.12 105 VAL A N 1
ATOM 824 C CA . VAL A 1 105 ? 7.224 0.794 -6.942 1.00 84.12 105 VAL A CA 1
ATOM 825 C C . VAL A 1 105 ? 7.027 0.464 -8.416 1.00 84.12 105 VAL A C 1
ATOM 827 O O . VAL A 1 105 ? 7.977 0.433 -9.197 1.00 84.12 105 VAL A O 1
ATOM 830 N N . THR A 1 106 ? 5.774 0.198 -8.782 1.00 85.25 106 THR A N 1
ATOM 831 C CA . THR A 1 106 ? 5.397 -0.287 -10.108 1.00 85.25 106 THR A CA 1
ATOM 832 C C . THR A 1 106 ? 5.685 0.786 -11.151 1.00 85.25 106 THR A C 1
ATOM 834 O O . THR A 1 106 ? 6.365 0.531 -12.139 1.00 85.25 106 THR A O 1
ATOM 837 N N . TYR A 1 107 ? 5.271 2.022 -10.892 1.00 84.19 107 TYR A N 1
ATOM 838 C CA . TYR A 1 107 ? 5.527 3.149 -11.776 1.00 84.19 107 TYR A CA 1
ATOM 839 C C . TYR A 1 107 ? 7.027 3.350 -12.027 1.00 84.19 107 TYR A C 1
ATOM 841 O O . TYR A 1 107 ? 7.457 3.461 -13.175 1.00 84.19 107 TYR A O 1
ATOM 849 N N . THR A 1 108 ? 7.847 3.312 -10.976 1.00 83.19 108 THR A N 1
ATOM 850 C CA . THR A 1 108 ? 9.298 3.486 -11.117 1.00 83.19 108 THR A CA 1
ATOM 851 C C . THR A 1 108 ? 9.944 2.320 -11.862 1.00 83.19 108 THR A C 1
ATOM 853 O O . THR A 1 108 ? 10.800 2.542 -12.714 1.00 83.19 108 THR A O 1
ATOM 856 N N . LYS A 1 109 ? 9.498 1.084 -11.609 1.00 80.81 109 LYS A N 1
ATOM 857 C CA . LYS A 1 109 ? 10.022 -0.116 -12.274 1.00 80.81 109 LYS A CA 1
ATOM 858 C C . LYS A 1 109 ? 9.738 -0.137 -13.782 1.00 80.81 109 LYS A C 1
ATOM 860 O O . LYS A 1 109 ? 10.617 -0.536 -14.538 1.00 80.81 109 LYS A O 1
ATOM 865 N N . TYR A 1 110 ? 8.540 0.265 -14.216 1.00 77.94 110 TYR A N 1
ATOM 866 C CA . TYR A 1 110 ? 8.123 0.135 -15.623 1.00 77.94 110 TYR A CA 1
ATOM 867 C C . TYR A 1 110 ? 8.264 1.427 -16.444 1.00 77.94 110 TYR A C 1
ATOM 869 O O . TYR A 1 110 ? 8.491 1.346 -17.648 1.00 77.94 110 TYR A O 1
ATOM 877 N N . TYR A 1 111 ? 8.153 2.608 -15.825 1.00 77.50 111 TYR A N 1
ATOM 878 C CA . TYR A 1 111 ? 8.092 3.890 -16.546 1.00 77.50 111 TYR A CA 1
ATOM 879 C C . TYR A 1 111 ? 9.228 4.858 -16.207 1.00 77.50 111 TYR A C 1
ATOM 881 O O . TYR A 1 111 ? 9.584 5.686 -17.042 1.00 77.50 111 TYR A O 1
ATOM 889 N N . ALA A 1 112 ? 9.806 4.779 -15.005 1.00 76.81 112 ALA A N 1
ATOM 890 C CA . ALA A 1 112 ? 10.783 5.758 -14.526 1.00 76.81 112 ALA A CA 1
ATOM 891 C C . ALA A 1 112 ? 12.033 5.101 -13.920 1.00 76.81 112 ALA A C 1
ATOM 893 O O . ALA A 1 112 ? 12.462 5.450 -12.821 1.00 76.81 112 ALA A O 1
ATOM 894 N N . THR A 1 113 ? 12.657 4.184 -14.661 1.00 72.19 113 THR A N 1
ATOM 895 C CA . THR A 1 113 ? 13.862 3.451 -14.224 1.00 72.19 113 THR A CA 1
ATOM 896 C C . THR A 1 113 ? 15.040 4.372 -13.888 1.00 72.19 113 THR A C 1
ATOM 898 O O . THR A 1 113 ? 15.872 4.039 -13.053 1.00 72.19 113 THR A O 1
ATOM 901 N N . HIS A 1 114 ? 15.086 5.577 -14.460 1.00 70.06 114 HIS A N 1
ATOM 902 C CA . HIS A 1 114 ? 16.094 6.595 -14.144 1.00 70.06 114 HIS A CA 1
ATOM 903 C C . HIS A 1 114 ? 15.947 7.221 -12.744 1.00 70.06 114 HIS A C 1
ATOM 905 O O . HIS A 1 114 ? 16.888 7.843 -12.259 1.00 70.06 114 HIS A O 1
ATOM 911 N N . MET A 1 115 ? 14.791 7.065 -12.087 1.00 66.94 115 MET A N 1
ATOM 912 C CA . MET A 1 115 ? 14.510 7.598 -10.743 1.00 66.94 115 MET A CA 1
ATOM 913 C C . MET A 1 115 ? 14.857 6.598 -9.622 1.00 66.94 115 MET A C 1
ATOM 915 O O . MET A 1 115 ? 14.688 6.905 -8.441 1.00 66.94 115 MET A O 1
ATOM 919 N N . GLN A 1 116 ? 15.348 5.399 -9.960 1.00 69.44 116 GLN A N 1
ATOM 920 C CA . GLN A 1 116 ? 15.761 4.369 -9.002 1.00 69.44 116 GLN A CA 1
ATOM 921 C C . GLN A 1 116 ? 17.101 4.738 -8.344 1.00 69.44 116 GLN A C 1
ATOM 923 O O . GLN A 1 116 ? 18.165 4.248 -8.706 1.00 69.44 116 GLN A O 1
ATOM 928 N N . THR A 1 117 ? 17.058 5.636 -7.363 1.00 78.56 117 THR A N 1
ATOM 929 C CA . THR A 1 117 ? 18.181 5.848 -6.436 1.00 78.56 117 THR A CA 1
ATOM 930 C C . THR A 1 117 ? 18.154 4.779 -5.337 1.00 78.56 117 THR A C 1
ATOM 932 O O . THR A 1 117 ? 17.075 4.344 -4.929 1.00 78.56 117 THR A O 1
ATOM 935 N N . ASP A 1 118 ? 19.312 4.387 -4.799 1.00 79.38 118 ASP A N 1
ATOM 936 C CA . ASP A 1 118 ? 19.409 3.367 -3.737 1.00 79.38 118 ASP A CA 1
ATOM 937 C C . ASP A 1 118 ? 18.534 3.689 -2.515 1.00 79.38 118 ASP A C 1
ATOM 939 O O . ASP A 1 118 ? 17.814 2.827 -2.009 1.00 79.38 118 ASP A O 1
ATOM 943 N N . LEU A 1 119 ? 18.508 4.962 -2.099 1.00 79.06 119 LEU A N 1
ATOM 944 C CA . LEU A 1 119 ? 17.650 5.435 -1.008 1.00 79.06 119 LEU A CA 1
ATOM 945 C C . LEU A 1 119 ? 16.161 5.233 -1.311 1.00 79.06 119 LEU A C 1
ATOM 947 O O . LEU A 1 119 ? 15.405 4.809 -0.441 1.00 79.06 119 LEU A O 1
ATOM 951 N N . TYR A 1 120 ? 15.736 5.507 -2.546 1.00 79.81 120 TYR A N 1
ATOM 952 C CA . TYR A 1 120 ? 14.347 5.329 -2.959 1.00 79.81 120 TYR A CA 1
ATOM 953 C C . TYR A 1 120 ? 13.951 3.852 -2.905 1.00 79.81 120 TYR A C 1
ATOM 955 O O . TYR A 1 120 ? 12.932 3.509 -2.311 1.00 79.81 120 TYR A O 1
ATOM 963 N N . CYS A 1 121 ? 14.791 2.966 -3.447 1.00 80.44 121 CYS A N 1
ATOM 964 C CA . CYS A 1 121 ? 14.556 1.524 -3.413 1.00 80.44 121 CYS A CA 1
ATOM 965 C C . CYS A 1 121 ? 14.437 0.997 -1.973 1.00 80.44 121 CYS A C 1
ATOM 967 O O . CYS A 1 121 ? 13.520 0.234 -1.656 1.00 80.44 121 CYS A O 1
ATOM 969 N N . GLN A 1 122 ? 15.317 1.452 -1.078 1.00 83.56 122 GLN A N 1
ATOM 970 C CA . GLN A 1 122 ? 15.318 1.037 0.321 1.00 83.56 122 GLN A CA 1
ATOM 971 C C . GLN A 1 122 ? 14.083 1.540 1.077 1.00 83.56 122 GLN A C 1
ATOM 973 O O . GLN A 1 122 ? 13.428 0.752 1.760 1.00 83.56 122 GLN A O 1
ATOM 978 N N . ILE A 1 123 ? 13.727 2.820 0.919 1.00 82.75 123 ILE A N 1
ATOM 979 C CA . ILE A 1 123 ? 12.533 3.408 1.547 1.00 82.75 123 ILE A CA 1
ATOM 980 C C . ILE A 1 123 ? 11.280 2.690 1.063 1.00 82.75 123 ILE A C 1
ATOM 982 O O . ILE A 1 123 ? 10.413 2.353 1.864 1.00 82.75 123 ILE A O 1
ATOM 986 N N . VAL A 1 124 ? 11.181 2.437 -0.237 1.00 80.00 124 VAL A N 1
ATOM 987 C CA . VAL A 1 124 ? 10.006 1.818 -0.840 1.00 80.00 124 VAL A CA 1
ATOM 988 C C . VAL A 1 124 ? 9.854 0.355 -0.409 1.00 80.00 124 VAL A C 1
ATOM 990 O O . VAL A 1 124 ? 8.766 -0.051 -0.002 1.00 80.00 124 VAL A O 1
ATOM 993 N N . THR A 1 125 ? 10.942 -0.415 -0.410 1.00 81.44 125 THR A N 1
ATOM 994 C CA . THR A 1 125 ? 10.944 -1.816 0.054 1.00 81.44 125 THR A CA 1
ATOM 995 C C . THR A 1 125 ? 10.605 -1.907 1.544 1.00 81.44 125 THR A C 1
ATOM 997 O O . THR A 1 125 ? 9.809 -2.752 1.970 1.00 81.44 125 THR A O 1
ATOM 1000 N N . TRP A 1 126 ? 11.170 -0.999 2.345 1.00 84.56 126 TRP A N 1
ATOM 1001 C CA . TRP A 1 126 ? 10.840 -0.885 3.762 1.00 84.56 126 TRP A CA 1
ATOM 1002 C C . TRP A 1 126 ? 9.368 -0.525 3.965 1.00 84.56 126 TRP A C 1
ATOM 1004 O O . TRP A 1 126 ? 8.687 -1.176 4.751 1.00 84.56 126 TRP A O 1
ATOM 1014 N N . SER A 1 127 ? 8.861 0.451 3.209 1.00 78.38 127 SER A N 1
ATOM 1015 C CA . SER A 1 127 ? 7.469 0.901 3.276 1.00 78.38 127 SER A CA 1
ATOM 1016 C C . SER A 1 127 ? 6.514 -0.241 2.956 1.00 78.38 127 SER A C 1
ATOM 1018 O O . SER A 1 127 ? 5.584 -0.481 3.716 1.00 78.38 127 SER A O 1
ATOM 1020 N N . GLN A 1 128 ? 6.775 -1.005 1.893 1.00 79.50 128 GLN A N 1
ATOM 1021 C CA . GLN A 1 128 ? 5.958 -2.161 1.523 1.00 79.50 128 GLN A CA 1
ATOM 1022 C C . GLN A 1 128 ? 5.853 -3.175 2.673 1.00 79.50 128 GLN A C 1
ATOM 1024 O O . GLN A 1 128 ? 4.758 -3.620 3.023 1.00 79.50 128 GLN A O 1
ATOM 1029 N N . SER A 1 129 ? 6.991 -3.493 3.290 1.00 80.81 129 SER A N 1
ATOM 1030 C CA . SER A 1 129 ? 7.057 -4.426 4.417 1.00 80.81 129 SER A CA 1
ATOM 1031 C C . SER A 1 129 ? 6.348 -3.864 5.651 1.00 80.81 129 SER A C 1
ATOM 1033 O O . SER A 1 129 ? 5.557 -4.556 6.286 1.00 80.81 129 SER A O 1
ATOM 1035 N N . ALA A 1 130 ? 6.585 -2.592 5.973 1.00 79.25 130 ALA A N 1
ATOM 1036 C CA . ALA A 1 130 ? 5.961 -1.916 7.103 1.00 79.25 130 ALA A CA 1
ATOM 1037 C C . ALA A 1 130 ? 4.436 -1.882 6.954 1.00 79.25 130 ALA A C 1
ATOM 1039 O O . ALA A 1 130 ? 3.718 -2.229 7.886 1.00 79.25 130 ALA A O 1
ATOM 1040 N N . PHE A 1 131 ? 3.936 -1.534 5.772 1.00 77.75 131 PHE A N 1
ATOM 1041 C CA . PHE A 1 131 ? 2.512 -1.449 5.488 1.00 77.75 131 PHE A CA 1
ATOM 1042 C C . PHE A 1 131 ? 1.801 -2.802 5.554 1.00 77.75 131 PHE A C 1
ATOM 1044 O O . PHE A 1 131 ? 0.740 -2.900 6.167 1.00 77.75 131 PHE A O 1
ATOM 1051 N N . GLN A 1 132 ? 2.414 -3.863 5.024 1.00 78.06 132 GLN A N 1
ATOM 1052 C CA . GLN A 1 132 ? 1.874 -5.220 5.143 1.00 78.06 132 GLN A CA 1
ATOM 1053 C C . GLN A 1 132 ? 1.715 -5.641 6.612 1.00 78.06 132 GLN A C 1
ATOM 1055 O O . GLN A 1 132 ? 0.684 -6.195 7.004 1.00 78.06 132 GLN A O 1
ATOM 1060 N N . GLN A 1 133 ? 2.711 -5.322 7.441 1.00 79.44 133 GLN A N 1
ATOM 1061 C CA . GLN A 1 133 ? 2.646 -5.578 8.876 1.00 79.44 133 GLN A CA 1
ATOM 1062 C C . GLN A 1 133 ? 1.576 -4.701 9.542 1.00 79.44 133 GLN A C 1
ATOM 1064 O O . GLN A 1 133 ? 0.771 -5.211 10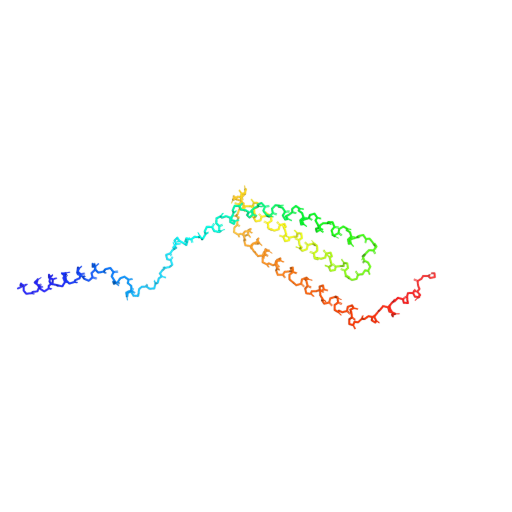.321 1.00 79.44 133 GLN A O 1
ATOM 1069 N N . MET A 1 134 ? 1.491 -3.414 9.199 1.00 76.44 134 MET A N 1
ATOM 1070 C CA . MET A 1 134 ? 0.483 -2.493 9.739 1.00 76.44 134 MET A CA 1
ATOM 1071 C C . MET A 1 134 ? -0.951 -2.964 9.476 1.00 76.44 134 MET A C 1
ATOM 1073 O O . MET A 1 134 ? -1.756 -2.944 10.407 1.00 76.44 134 MET A O 1
ATOM 1077 N N . SER A 1 135 ? -1.272 -3.450 8.272 1.00 79.12 135 SER A N 1
ATOM 1078 C CA . SER A 1 135 ? -2.610 -3.986 7.975 1.00 79.12 135 SER A CA 1
ATOM 1079 C C . SER A 1 135 ? -2.965 -5.160 8.897 1.00 79.12 135 SER A C 1
ATOM 1081 O O . SER A 1 135 ? -4.075 -5.212 9.428 1.00 79.12 135 SER A O 1
ATOM 1083 N N . SER A 1 136 ? -2.015 -6.060 9.182 1.00 84.50 136 SER A N 1
ATOM 1084 C CA . SER A 1 136 ? -2.241 -7.171 10.122 1.00 84.50 136 SER A CA 1
ATOM 1085 C C . SER A 1 136 ? -2.502 -6.694 11.559 1.00 84.50 136 SER A C 1
ATOM 1087 O O . SER A 1 136 ? -3.434 -7.169 12.211 1.00 84.50 136 SER A O 1
ATOM 1089 N N . TYR A 1 137 ? -1.749 -5.697 12.036 1.00 79.69 137 TYR A N 1
ATOM 1090 C CA . TYR A 1 137 ? -1.940 -5.125 13.370 1.00 79.69 137 TYR A CA 1
ATOM 1091 C C . TYR A 1 137 ? -3.269 -4.378 13.487 1.00 79.69 137 TYR A C 1
ATOM 1093 O O . TYR A 1 137 ? -3.943 -4.472 14.512 1.00 79.69 137 TYR A O 1
ATOM 1101 N N . LEU A 1 138 ? -3.690 -3.681 12.433 1.00 79.38 138 LEU A N 1
ATOM 1102 C CA . LEU A 1 138 ? -4.972 -2.981 12.400 1.00 79.38 138 LEU A CA 1
ATOM 1103 C C . LEU A 1 138 ? -6.159 -3.953 12.488 1.00 79.38 138 LEU A C 1
ATOM 1105 O O . LEU A 1 138 ? -7.118 -3.672 13.208 1.00 79.38 138 LEU A O 1
ATOM 1109 N N . VAL A 1 139 ? -6.082 -5.124 11.847 1.00 84.38 139 VAL A N 1
ATOM 1110 C CA . VAL A 1 139 ? -7.103 -6.183 11.978 1.00 84.38 139 VAL A CA 1
ATOM 1111 C C . VAL A 1 139 ? -7.188 -6.705 13.416 1.00 84.38 139 VAL A C 1
ATOM 1113 O O . VAL A 1 139 ? -8.290 -6.897 13.943 1.00 84.38 139 VAL A O 1
ATOM 1116 N N . ILE A 1 140 ? -6.045 -6.887 14.083 1.00 86.38 140 ILE A N 1
ATOM 1117 C CA . ILE A 1 140 ? -6.002 -7.281 15.498 1.00 86.38 140 ILE A CA 1
ATOM 1118 C C . ILE A 1 140 ? -6.659 -6.203 16.368 1.00 86.38 140 ILE A C 1
ATOM 1120 O O . ILE A 1 140 ? -7.509 -6.527 17.195 1.00 86.38 140 ILE A O 1
ATOM 1124 N N . MET A 1 141 ? -6.335 -4.926 16.152 1.00 81.38 141 MET A N 1
ATOM 1125 C CA . MET A 1 141 ? -6.918 -3.814 16.916 1.00 81.38 141 MET A CA 1
ATOM 1126 C C . MET A 1 141 ? -8.438 -3.716 16.743 1.00 81.38 141 MET A C 1
ATOM 1128 O O . MET A 1 141 ? -9.149 -3.542 17.732 1.00 81.38 141 MET A O 1
ATOM 1132 N N . ILE A 1 142 ? -8.958 -3.909 15.525 1.00 81.56 142 ILE A N 1
ATOM 1133 C CA . ILE A 1 142 ? -10.411 -3.974 15.286 1.00 81.56 142 ILE A CA 1
ATOM 1134 C C . ILE A 1 142 ? -11.031 -5.165 16.022 1.00 81.56 142 ILE A C 1
ATOM 1136 O O . ILE A 1 142 ? -12.099 -5.042 16.620 1.00 81.56 142 ILE A O 1
ATOM 1140 N N . SER A 1 143 ? -10.364 -6.317 16.007 1.00 86.94 143 SER A N 1
ATOM 1141 C CA . SER A 1 143 ? -10.845 -7.516 16.700 1.00 86.94 143 SER A CA 1
ATOM 1142 C C . SER A 1 143 ? -10.895 -7.302 18.215 1.00 86.94 143 SER A C 1
ATOM 1144 O O . SER A 1 143 ? -11.884 -7.662 18.853 1.00 86.94 143 SER A O 1
ATOM 1146 N N . LEU A 1 144 ? -9.879 -6.647 18.783 1.00 83.38 144 LEU A N 1
ATOM 1147 C CA . LEU A 1 144 ? -9.832 -6.267 20.196 1.00 83.38 144 LEU A CA 1
ATOM 1148 C C . LEU A 1 144 ? -10.923 -5.264 20.556 1.00 83.38 144 LEU A C 1
ATOM 1150 O O . LEU A 1 144 ? -11.562 -5.410 21.594 1.00 83.38 144 LEU A O 1
ATOM 1154 N N . GLU A 1 145 ? -11.180 -4.278 19.700 1.00 76.56 145 GLU A N 1
ATOM 1155 C CA . GLU A 1 145 ? -12.277 -3.340 19.904 1.00 76.56 145 GLU A CA 1
ATOM 1156 C C . GLU A 1 145 ? -13.631 -4.061 19.952 1.00 76.56 145 GLU A C 1
ATOM 1158 O O . GLU A 1 145 ? -14.437 -3.820 20.855 1.00 76.56 145 GLU A O 1
ATOM 1163 N N . ARG A 1 146 ? -13.879 -4.979 19.009 1.00 82.12 146 ARG A N 1
ATOM 1164 C CA . ARG A 1 146 ? -15.114 -5.776 18.982 1.00 82.12 146 ARG A CA 1
ATOM 1165 C C . ARG A 1 146 ? -15.214 -6.694 20.196 1.00 82.12 146 ARG A C 1
ATOM 1167 O O . ARG A 1 146 ? -16.282 -6.778 20.796 1.00 82.12 146 ARG A O 1
ATOM 1174 N N . PHE A 1 147 ? -14.112 -7.312 20.607 1.00 81.12 147 PHE A N 1
ATOM 1175 C CA . PHE A 1 147 ? -14.053 -8.135 21.811 1.00 81.12 147 PHE A CA 1
ATOM 1176 C C . PHE A 1 147 ? -14.330 -7.321 23.084 1.00 81.12 147 PHE A C 1
ATOM 1178 O O . PHE A 1 147 ? -15.112 -7.751 23.931 1.00 81.12 147 PHE A O 1
ATOM 1185 N N . ALA A 1 148 ? -13.752 -6.125 23.204 1.00 76.44 148 ALA A N 1
ATOM 1186 C CA . ALA A 1 148 ? -13.976 -5.227 24.331 1.00 76.44 148 ALA A CA 1
ATOM 1187 C C . ALA A 1 148 ? -15.424 -4.716 24.376 1.00 76.44 148 ALA A C 1
ATOM 1189 O O . ALA A 1 148 ? -16.023 -4.697 25.448 1.00 76.44 148 ALA A O 1
ATOM 1190 N N . ALA A 1 149 ? -16.014 -4.369 23.229 1.00 76.69 149 ALA A N 1
ATOM 1191 C CA . ALA A 1 149 ? -17.412 -3.945 23.147 1.00 76.69 149 ALA A CA 1
ATOM 1192 C C . ALA A 1 149 ? -18.398 -5.054 23.563 1.00 76.69 149 ALA A C 1
ATOM 1194 O O . ALA A 1 149 ? -19.430 -4.762 24.165 1.00 76.69 149 ALA A O 1
ATOM 1195 N N . VAL A 1 150 ? -18.076 -6.318 23.263 1.00 80.75 150 VAL A N 1
ATOM 1196 C CA . VAL A 1 150 ? -18.896 -7.486 23.628 1.00 80.75 150 VAL A CA 1
ATOM 1197 C C . VAL A 1 150 ? -18.687 -7.899 25.089 1.00 80.75 150 VAL A C 1
ATOM 1199 O O . VAL A 1 150 ? -19.652 -8.226 25.774 1.00 80.75 150 VAL A O 1
ATOM 1202 N N . THR A 1 151 ? -17.447 -7.866 25.581 1.00 78.38 151 THR A N 1
ATOM 1203 C CA . THR A 1 151 ? -17.093 -8.314 26.942 1.00 78.38 151 THR A CA 1
ATOM 1204 C C . THR A 1 151 ? -17.405 -7.253 27.999 1.00 78.38 151 THR A C 1
ATOM 1206 O O . THR A 1 151 ? -17.768 -7.585 29.126 1.00 78.38 151 THR A O 1
ATOM 1209 N N . PHE A 1 152 ? -17.320 -5.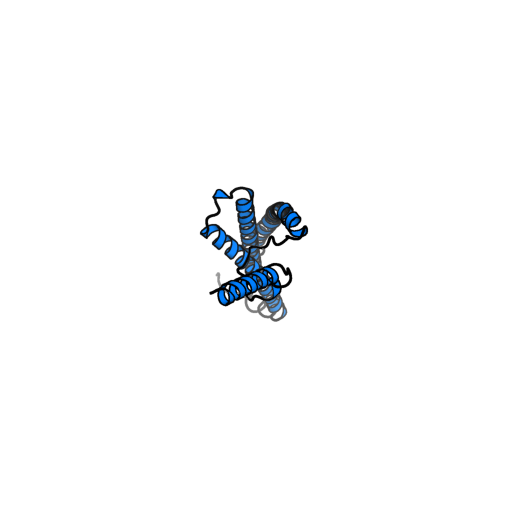968 27.637 1.00 67.19 152 PHE A N 1
ATOM 1210 C CA . PHE A 1 152 ? -17.607 -4.832 28.514 1.00 67.19 152 PHE A CA 1
ATOM 1211 C C . PHE A 1 152 ? -18.746 -3.955 27.962 1.00 67.19 152 PHE A C 1
ATOM 1213 O O . PHE A 1 152 ? -18.531 -2.780 27.653 1.00 67.19 152 PHE A O 1
ATOM 1220 N N . PRO A 1 153 ? -19.997 -4.451 27.921 1.00 61.81 153 PRO A N 1
ATOM 1221 C CA . PRO A 1 153 ? -21.157 -3.630 27.554 1.00 61.81 153 PRO A CA 1
ATOM 1222 C C . PRO A 1 153 ? -21.453 -2.496 28.570 1.00 61.81 153 PRO A C 1
ATOM 1224 O O . PRO A 1 153 ? -22.335 -1.667 28.354 1.00 61.81 153 PRO A O 1
ATOM 1227 N N . LEU A 1 154 ? -20.723 -2.435 29.693 1.00 55.84 154 LEU A N 1
ATOM 1228 C CA . LEU A 1 154 ? -21.092 -1.735 30.933 1.00 55.84 154 LEU A CA 1
ATOM 1229 C C . LEU A 1 154 ? -20.552 -0.303 31.128 1.00 55.84 154 LEU A C 1
ATOM 1231 O O . LEU A 1 154 ? -20.794 0.278 32.184 1.00 55.84 154 LEU A O 1
ATOM 1235 N N . SER A 1 155 ? -19.900 0.325 30.146 1.00 55.47 155 SER A N 1
ATOM 1236 C CA . SER A 1 155 ? -19.564 1.769 30.236 1.00 55.47 155 SER A CA 1
ATOM 1237 C C . SER A 1 155 ? -20.557 2.690 29.522 1.00 55.47 155 SER A C 1
ATOM 1239 O O . SER A 1 155 ? -20.403 3.910 29.554 1.00 55.47 155 SER A O 1
ATOM 1241 N N . VAL A 1 156 ? -21.617 2.139 28.923 1.00 51.66 156 VAL A N 1
ATOM 1242 C CA . VAL A 1 156 ? -22.632 2.932 28.206 1.00 51.66 156 VAL A CA 1
ATOM 1243 C C . VAL A 1 156 ? -23.623 3.612 29.167 1.00 51.66 156 VAL A C 1
ATOM 1245 O O . VAL A 1 156 ? -24.146 4.676 28.854 1.00 51.66 156 VAL A O 1
ATOM 1248 N N . GLY A 1 157 ? -23.822 3.083 30.380 1.00 50.03 157 GLY A N 1
ATOM 1249 C CA . GLY A 1 157 ? -24.759 3.663 31.353 1.00 50.03 157 GLY A CA 1
ATOM 1250 C C . GLY A 1 157 ? -24.198 4.762 32.266 1.00 50.03 157 GLY A C 1
ATOM 1251 O O . GLY A 1 157 ? -24.976 5.536 32.813 1.00 50.03 157 GLY A O 1
ATOM 1252 N N . ARG A 1 158 ? -22.872 4.856 32.464 1.00 50.81 158 ARG A N 1
ATOM 1253 C CA . ARG A 1 158 ? -22.291 5.751 33.494 1.00 50.81 158 ARG A CA 1
ATOM 1254 C C . ARG A 1 158 ? -21.693 7.053 32.958 1.00 50.81 158 ARG A C 1
ATOM 1256 O O . ARG A 1 158 ? -21.539 7.994 33.725 1.00 50.81 158 ARG A O 1
ATOM 1263 N N . ILE A 1 159 ? -21.381 7.126 31.663 1.00 55.06 159 ILE A N 1
ATOM 1264 C CA . ILE A 1 159 ? -20.793 8.332 31.047 1.00 55.06 159 ILE A CA 1
ATOM 1265 C C . ILE A 1 159 ? -21.869 9.202 30.369 1.00 55.06 159 ILE A C 1
ATOM 1267 O O . ILE A 1 159 ? -21.719 10.417 30.282 1.00 55.06 159 ILE A O 1
ATOM 1271 N N . PHE A 1 160 ? -23.002 8.614 29.964 1.00 54.25 160 PHE A N 1
ATOM 1272 C CA . PHE A 1 160 ? -24.121 9.338 29.345 1.00 54.25 160 PHE A CA 1
ATOM 1273 C C . PHE A 1 160 ? -25.144 9.930 30.328 1.00 54.25 160 PHE A C 1
ATOM 1275 O O . PHE A 1 160 ? -26.193 10.403 29.896 1.00 54.25 160 PHE A O 1
ATOM 1282 N N . THR A 1 161 ? -24.834 10.059 31.619 1.00 51.94 161 THR A N 1
ATOM 1283 C CA . THR A 1 161 ? -25.452 11.120 32.434 1.00 51.94 161 THR A CA 1
ATOM 1284 C C . THR A 1 161 ? -24.681 12.416 32.211 1.00 51.94 161 THR A C 1
ATOM 1286 O O . THR A 1 161 ? -24.031 12.953 33.101 1.00 51.94 161 THR A O 1
ATOM 1289 N N . ARG A 1 162 ? -24.807 12.973 31.002 1.00 49.31 162 ARG A N 1
ATOM 1290 C CA . ARG A 1 162 ? -24.528 14.388 30.732 1.00 49.31 162 ARG A CA 1
ATOM 1291 C C . ARG A 1 162 ? -25.659 15.230 31.343 1.00 49.31 162 ARG A C 1
ATOM 1293 O O . ARG A 1 162 ? -26.371 15.940 30.642 1.00 49.31 162 ARG A O 1
ATOM 1300 N N . LYS A 1 163 ? -25.884 15.089 32.652 1.00 55.75 163 LYS A N 1
ATOM 1301 C CA . LYS A 1 163 ? -26.520 16.133 33.451 1.00 55.75 163 LYS A CA 1
ATOM 1302 C C . LYS A 1 163 ? -25.385 16.986 34.000 1.00 55.75 163 LYS A C 1
ATOM 1304 O O . LYS A 1 163 ? -24.435 16.443 34.550 1.00 55.75 163 LYS A O 1
ATOM 1309 N N . VAL A 1 164 ? -25.578 18.297 33.904 1.00 58.03 164 VAL A N 1
ATOM 1310 C CA . VAL A 1 164 ? -24.777 19.397 34.458 1.00 58.03 164 VA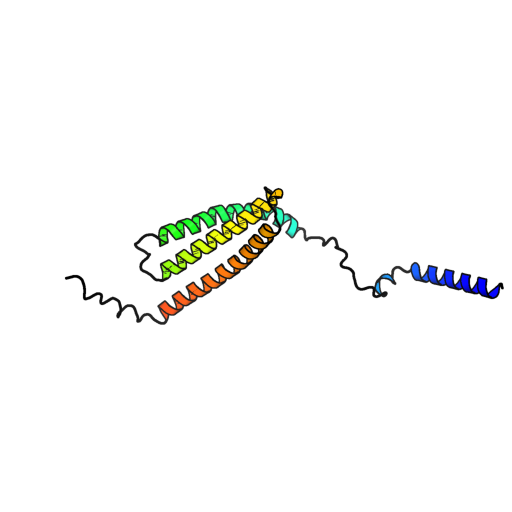L A CA 1
ATOM 1311 C C . VAL A 1 164 ? -23.830 20.067 33.453 1.00 58.03 164 VAL A C 1
ATOM 1313 O O . VAL A 1 164 ? -22.973 19.436 32.846 1.00 58.03 164 VAL A O 1
ATOM 1316 N N . ALA A 1 165 ? -24.017 21.388 33.371 1.00 51.66 165 ALA A N 1
ATOM 1317 C CA . ALA A 1 165 ? -23.287 22.416 32.632 1.00 51.66 165 ALA A CA 1
ATOM 1318 C C . ALA A 1 165 ? -23.700 22.608 31.161 1.00 51.66 165 ALA A C 1
ATOM 1320 O O . ALA A 1 165 ? -23.030 22.151 30.240 1.00 51.66 165 ALA A O 1
ATOM 1321 N N . ILE A 1 166 ? -24.809 23.322 30.944 1.00 49.56 166 ILE A N 1
ATOM 1322 C CA . ILE A 1 166 ? -24.783 24.789 30.779 1.00 49.56 166 ILE A CA 1
ATOM 1323 C C . ILE A 1 166 ? -26.144 25.319 31.272 1.00 49.56 166 ILE A C 1
ATOM 1325 O O . ILE A 1 166 ? -27.185 24.989 30.704 1.00 49.56 166 ILE A O 1
ATOM 1329 N N . ILE A 1 167 ? -26.097 26.024 32.408 1.00 52.91 167 ILE A N 1
ATOM 1330 C CA . ILE A 1 167 ? -27.061 27.062 32.809 1.00 52.91 167 ILE A CA 1
ATOM 1331 C C . ILE A 1 167 ? -26.604 28.338 32.110 1.00 52.91 167 ILE A C 1
ATOM 1333 O O . ILE A 1 167 ? -25.365 28.526 32.063 1.00 52.91 167 ILE A O 1
#

Organism: Capitella teleta (NCBI:txid283909)

Sequence (167 aa):
MDNFTQMMSNLSNITDDLTTDPTLDLFTTVAPTPKRGKFIMPITFRVADEIYPYSTYVLFGFGGLGNVLSFIILSRKSQSSSNSSVYLRAMAIADFLTLWAYFMVTYTKYYATHMQTDLYCQIVTWSQSAFQQMSSYLVIMISLERFAAVTFPLSVGRIFTRKVAII

Secondary structure (DSSP, 8-state):
-HHHHHHHHHHHHHHHHHTS-TTTTTTS--------------HHHHHHHHHHHHHHHHHHHHHHHHHHHHHHHHHSTTTTTSHHHHHHHHHHHHHHHHHHHHHHHHHHHHT-GGG--HHHHHHHHHHHHHHHHHHHHHHHHHHHHHHHHHH-GGGHHHH----S---

pLDDT: mean 72.07, std 14.62, range [36.94, 92.12]

Foldseek 3Di:
DVVVVVVVVVVVVVVVVVVPDPVVVVPPDPDDPPPVPPPVPPPVVVVCVVCVLVVLVVCLVVVLVVLVVLLVVLPPPVNVPDPLSVLSNVLSVLSNQLSVLSNVVSCCVPPNVVPDDVVNVVVSVVSNVVSVVVNVVSVVVSVVVVVCCVVCVDPPPPPPPPDDDDD

Radius of gyration: 32.81 Å; chains: 1; bounding box: 97×70×53 Å